Protein AF-A0A1J3K9Z0-F1 (afdb_monomer_lite)

pLDDT: mean 74.73, std 17.82, range [37.69, 97.31]

Structure (mmCIF, N/CA/C/O backbone):
data_AF-A0A1J3K9Z0-F1
#
_entry.id   AF-A0A1J3K9Z0-F1
#
loop_
_atom_site.group_PDB
_atom_site.id
_atom_site.type_symbol
_atom_site.label_atom_id
_atom_site.label_alt_id
_atom_site.label_comp_id
_atom_site.label_asym_id
_atom_site.label_entity_id
_atom_site.label_seq_id
_atom_site.pdbx_PDB_ins_code
_atom_site.Cartn_x
_atom_site.Cartn_y
_atom_site.Cartn_z
_atom_site.occupancy
_atom_site.B_iso_or_equiv
_atom_site.auth_seq_id
_atom_site.auth_comp_id
_atom_site.auth_asym_id
_atom_site.auth_atom_id
_atom_site.pdbx_PDB_model_num
ATOM 1 N N . ARG A 1 1 ? 6.576 14.876 -38.073 1.00 37.69 1 ARG A N 1
ATOM 2 C CA . ARG A 1 1 ? 6.407 14.787 -36.603 1.00 37.69 1 ARG A CA 1
ATOM 3 C C . ARG A 1 1 ? 5.542 13.567 -36.355 1.00 37.69 1 ARG A C 1
ATOM 5 O O . ARG A 1 1 ? 4.340 13.658 -36.550 1.00 37.69 1 ARG A O 1
ATOM 12 N N . GLU A 1 2 ? 6.155 12.433 -36.048 1.00 42.00 2 GLU A N 1
ATOM 13 C CA . GLU A 1 2 ? 5.407 11.244 -35.643 1.00 42.00 2 GLU A CA 1
ATOM 14 C C . GLU A 1 2 ? 5.066 11.387 -34.160 1.00 42.00 2 GLU A C 1
ATOM 16 O O . GLU A 1 2 ? 5.907 11.797 -33.358 1.00 42.00 2 GLU A O 1
ATOM 21 N N . ILE A 1 3 ? 3.802 11.153 -33.822 1.00 50.38 3 ILE A N 1
ATOM 22 C CA . ILE A 1 3 ? 3.337 11.088 -32.437 1.00 50.38 3 ILE A CA 1
ATOM 23 C C . ILE A 1 3 ? 3.981 9.820 -31.858 1.00 50.38 3 ILE A C 1
ATOM 25 O O . ILE A 1 3 ? 3.857 8.778 -32.504 1.00 50.38 3 ILE A O 1
ATOM 29 N N . PRO A 1 4 ? 4.694 9.860 -30.716 1.00 51.66 4 PRO A N 1
ATOM 30 C CA . PRO A 1 4 ? 5.337 8.665 -30.188 1.00 51.66 4 PRO A CA 1
ATOM 31 C C . PRO A 1 4 ? 4.275 7.588 -29.974 1.00 51.66 4 PRO A C 1
ATOM 33 O O . PRO A 1 4 ? 3.290 7.825 -29.272 1.00 51.66 4 PRO A O 1
ATOM 36 N N . ASN A 1 5 ? 4.460 6.429 -30.605 1.00 50.38 5 ASN A N 1
ATOM 37 C CA . ASN A 1 5 ? 3.617 5.263 -30.387 1.00 50.38 5 ASN A CA 1
ATOM 38 C C . ASN A 1 5 ? 3.849 4.784 -28.947 1.00 50.38 5 ASN A C 1
ATOM 40 O O . ASN A 1 5 ? 4.832 4.099 -28.668 1.00 50.38 5 ASN A O 1
ATOM 44 N N . PHE A 1 6 ? 3.001 5.237 -28.023 1.00 50.91 6 PHE A N 1
ATOM 45 C CA . PHE A 1 6 ? 3.028 4.799 -26.633 1.00 50.91 6 PHE A CA 1
ATOM 46 C C . PHE A 1 6 ? 2.547 3.348 -26.592 1.00 50.91 6 PHE A C 1
ATOM 48 O O . PHE A 1 6 ? 1.407 3.057 -26.945 1.00 50.91 6 PHE A O 1
ATOM 55 N N . ASP A 1 7 ? 3.444 2.443 -26.201 1.00 53.53 7 ASP A N 1
ATOM 56 C CA . ASP A 1 7 ? 3.208 1.002 -26.149 1.00 53.53 7 ASP A CA 1
ATOM 57 C C . ASP A 1 7 ? 1.911 0.686 -25.379 1.00 53.53 7 ASP A C 1
ATOM 59 O O . ASP A 1 7 ? 1.697 1.156 -24.258 1.00 53.53 7 ASP A O 1
ATOM 63 N N . ALA A 1 8 ? 1.025 -0.117 -25.972 1.00 54.09 8 ALA A N 1
ATOM 64 C CA . ALA A 1 8 ? -0.279 -0.456 -25.404 1.00 54.09 8 ALA A CA 1
ATOM 65 C C . ALA A 1 8 ? -0.159 -1.097 -24.007 1.00 54.09 8 ALA A C 1
ATOM 67 O O . ALA A 1 8 ? -1.039 -0.915 -23.164 1.00 54.09 8 ALA A O 1
ATOM 68 N N . ASN A 1 9 ? 0.951 -1.790 -23.724 1.00 54.16 9 ASN A N 1
ATOM 69 C CA . ASN A 1 9 ? 1.256 -2.301 -22.387 1.00 54.16 9 ASN A CA 1
ATOM 70 C C . ASN A 1 9 ? 1.543 -1.176 -21.386 1.00 54.16 9 ASN A C 1
ATOM 72 O O . ASN A 1 9 ? 1.063 -1.227 -20.255 1.00 54.16 9 ASN A O 1
ATOM 76 N N . GLN A 1 10 ? 2.264 -0.130 -21.790 1.00 50.94 10 GLN A N 1
ATOM 77 C CA . GLN A 1 10 ? 2.498 1.050 -20.955 1.00 50.94 10 GLN A CA 1
ATOM 78 C C . GLN A 1 10 ? 1.193 1.806 -20.687 1.00 50.94 10 GLN A C 1
ATOM 80 O O . GLN A 1 10 ? 0.959 2.238 -19.560 1.00 50.94 10 GLN A O 1
ATOM 85 N N . GLN A 1 11 ? 0.310 1.909 -21.682 1.00 52.53 11 GLN A N 1
ATOM 86 C CA . GLN A 1 11 ? -0.991 2.562 -21.531 1.00 52.53 11 GLN A CA 1
ATOM 87 C C . GLN A 1 11 ? -1.948 1.757 -20.636 1.00 52.53 11 GLN A C 1
ATOM 89 O O . GLN A 1 11 ? -2.633 2.326 -19.784 1.00 52.53 11 GLN A O 1
ATOM 94 N N . LYS A 1 12 ? -1.946 0.424 -20.763 1.00 54.06 12 LYS A N 1
ATOM 95 C CA . LYS A 1 12 ? -2.700 -0.485 -19.889 1.00 54.06 12 LYS A CA 1
ATOM 96 C C . LYS A 1 12 ? -2.193 -0.418 -18.447 1.00 54.06 12 LYS A C 1
ATOM 98 O O . LYS A 1 12 ? -3.000 -0.301 -17.531 1.00 54.06 12 LYS A O 1
ATOM 103 N N . ASN A 1 13 ? -0.874 -0.390 -18.252 1.00 60.78 13 ASN A N 1
ATOM 104 C CA . ASN A 1 13 ? -0.255 -0.204 -16.939 1.00 60.78 13 ASN A CA 1
ATOM 105 C C . ASN A 1 13 ? -0.581 1.174 -16.343 1.00 60.78 13 ASN A C 1
ATOM 107 O O . ASN A 1 13 ? -0.845 1.275 -15.148 1.00 60.78 13 ASN A O 1
ATOM 111 N N . ALA A 1 14 ? -0.635 2.227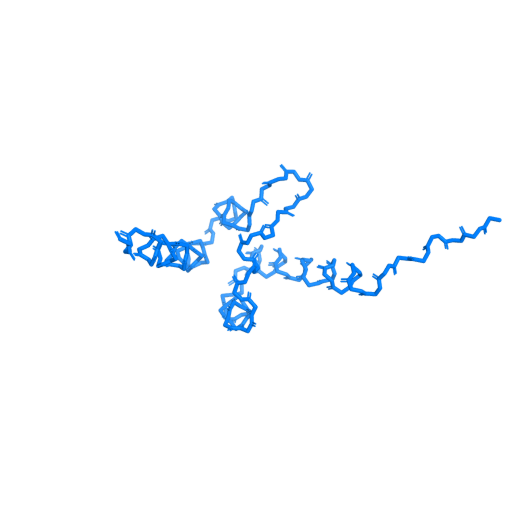 -17.164 1.00 63.56 14 ALA A N 1
ATOM 112 C CA . ALA A 1 14 ? -1.013 3.567 -16.720 1.00 63.56 14 ALA A CA 1
ATOM 113 C C . ALA A 1 14 ? -2.476 3.637 -16.243 1.00 63.56 14 ALA A C 1
ATOM 115 O O . ALA A 1 14 ? -2.740 4.169 -15.164 1.00 63.56 14 ALA A O 1
ATOM 116 N N . GLY A 1 15 ? -3.418 3.055 -16.996 1.00 66.25 15 GLY A N 1
ATOM 117 C CA . GLY A 1 15 ? -4.833 3.014 -16.606 1.00 66.25 15 GLY A CA 1
ATOM 118 C C . GLY A 1 15 ? -5.084 2.174 -15.350 1.00 66.25 15 GLY A C 1
ATOM 119 O O . GLY A 1 15 ? -5.843 2.573 -14.466 1.00 66.25 15 GLY A O 1
ATOM 120 N N . LEU A 1 16 ? -4.397 1.036 -15.234 1.00 67.69 16 LEU A N 1
ATOM 121 C CA . LEU A 1 16 ? -4.510 0.133 -14.088 1.00 67.69 16 LEU A CA 1
ATOM 122 C C . LEU A 1 16 ? -3.915 0.764 -12.817 1.00 67.69 16 LEU A C 1
ATOM 124 O O . LEU A 1 16 ? -4.528 0.693 -11.751 1.00 67.69 16 LEU A O 1
ATOM 128 N N . ASN A 1 17 ? -2.797 1.487 -12.951 1.00 74.75 17 ASN A N 1
ATOM 129 C CA . ASN A 1 17 ? -2.232 2.298 -11.874 1.00 74.75 17 ASN A CA 1
ATOM 130 C C . ASN A 1 17 ? -3.222 3.364 -11.401 1.00 74.75 17 ASN A C 1
ATOM 132 O O . ASN A 1 17 ? -3.507 3.442 -10.208 1.00 74.75 17 ASN A O 1
ATOM 136 N N . GLN A 1 18 ? -3.816 4.139 -12.310 1.00 81.56 18 GLN A N 1
ATOM 137 C CA . GLN A 1 18 ? -4.770 5.181 -11.927 1.00 81.56 18 GLN A CA 1
ATOM 138 C C . GLN A 1 18 ? -5.973 4.620 -11.149 1.00 81.56 18 GLN A C 1
ATOM 140 O O . GLN A 1 18 ? -6.365 5.190 -10.128 1.00 81.56 18 GLN A O 1
ATOM 145 N N . ALA A 1 19 ? -6.533 3.491 -11.592 1.00 86.69 19 ALA A N 1
ATOM 146 C CA . ALA A 1 19 ? -7.659 2.845 -10.921 1.00 86.69 19 ALA A CA 1
ATOM 147 C C . ALA A 1 19 ? -7.307 2.370 -9.501 1.00 86.69 19 ALA A C 1
ATOM 149 O O . ALA A 1 19 ? -8.108 2.547 -8.586 1.00 86.69 19 ALA A O 1
ATOM 150 N N . LEU A 1 20 ? -6.102 1.832 -9.284 1.00 87.62 20 LEU A N 1
ATOM 151 C CA . LEU A 1 20 ? -5.633 1.434 -7.950 1.00 87.62 20 LEU A CA 1
ATOM 152 C C . LEU A 1 20 ? -5.516 2.608 -7.000 1.00 87.62 20 LEU A C 1
ATOM 154 O O . LEU A 1 20 ? -6.048 2.548 -5.897 1.00 87.62 20 LEU A O 1
ATOM 158 N N . PHE A 1 21 ? -4.830 3.674 -7.417 1.00 86.12 21 PHE A N 1
ATOM 159 C CA . PHE A 1 21 ? -4.674 4.853 -6.571 1.00 86.12 21 PHE A CA 1
ATOM 160 C C . PHE A 1 21 ? -6.046 5.433 -6.217 1.00 86.12 21 PHE A C 1
ATOM 162 O O . PHE A 1 21 ? -6.284 5.762 -5.056 1.00 86.12 21 PHE A O 1
ATOM 169 N N . LYS A 1 22 ? -6.995 5.444 -7.165 1.00 91.50 22 LYS A N 1
ATOM 170 C CA . LYS A 1 22 ? -8.367 5.880 -6.886 1.00 91.50 22 LYS A CA 1
ATOM 171 C C . LYS A 1 22 ? -9.104 4.943 -5.929 1.00 91.50 22 LYS A C 1
ATOM 173 O O . LYS A 1 22 ? -9.790 5.422 -5.029 1.00 91.50 22 LYS A O 1
ATOM 178 N N . ALA A 1 23 ? -8.954 3.630 -6.080 1.00 93.56 23 ALA A N 1
ATOM 179 C CA . ALA A 1 23 ? -9.534 2.654 -5.162 1.00 93.56 23 ALA A CA 1
ATOM 180 C C . ALA A 1 23 ? -8.970 2.803 -3.741 1.00 93.56 23 ALA A C 1
ATOM 182 O O . ALA A 1 23 ? -9.739 2.764 -2.784 1.00 93.56 23 ALA A O 1
ATOM 183 N N . VAL A 1 24 ? -7.664 3.058 -3.595 1.00 92.62 24 VAL A N 1
ATOM 184 C CA . VAL A 1 24 ? -7.051 3.363 -2.296 1.00 92.62 24 VAL A CA 1
ATOM 185 C C . VAL A 1 24 ? -7.599 4.668 -1.734 1.00 92.62 24 VAL A C 1
ATOM 187 O O . VAL A 1 24 ? -8.059 4.681 -0.601 1.00 92.62 24 VAL A O 1
ATOM 190 N N . GLU A 1 25 ? -7.630 5.751 -2.510 1.00 93.31 25 GLU A N 1
ATOM 191 C CA . GLU A 1 25 ? -8.188 7.035 -2.065 1.00 93.31 25 GLU A CA 1
ATOM 192 C C . GLU A 1 25 ? -9.613 6.882 -1.506 1.00 93.31 25 GLU A C 1
ATOM 194 O O . GLU A 1 25 ? -9.928 7.458 -0.467 1.00 93.31 25 GLU A O 1
ATOM 199 N N . ASN A 1 26 ? -10.441 6.053 -2.150 1.00 96.69 26 ASN A N 1
ATOM 200 C CA . ASN A 1 26 ? -11.837 5.820 -1.772 1.00 96.69 26 ASN A CA 1
ATOM 201 C C . ASN A 1 26 ? -12.041 4.654 -0.787 1.00 96.69 26 ASN A C 1
ATOM 203 O O . ASN A 1 26 ? -13.174 4.390 -0.396 1.00 96.69 26 ASN A O 1
ATOM 207 N N . GLY A 1 27 ? -10.982 3.949 -0.380 1.00 95.81 27 GLY A N 1
ATOM 208 C CA . GLY A 1 27 ? -11.080 2.837 0.570 1.00 95.81 27 GLY A CA 1
ATOM 209 C C . GLY A 1 27 ? -11.791 1.589 0.031 1.00 95.81 27 GLY A C 1
ATOM 210 O O . GLY A 1 27 ? -12.381 0.847 0.812 1.00 95.81 27 GLY A O 1
ATOM 211 N N . ILE A 1 28 ? -11.750 1.343 -1.283 1.00 97.31 28 ILE A N 1
ATOM 212 C CA . ILE A 1 28 ? -12.406 0.195 -1.933 1.00 97.31 28 ILE A CA 1
ATOM 213 C C . ILE A 1 28 ? -11.541 -1.061 -1.755 1.00 97.31 28 ILE A C 1
ATOM 215 O O . ILE A 1 28 ? -10.762 -1.433 -2.634 1.00 97.31 28 ILE A O 1
ATOM 219 N N . VAL A 1 29 ? -11.648 -1.698 -0.589 1.00 95.00 29 VAL A N 1
ATOM 220 C CA . VAL A 1 29 ? -10.810 -2.841 -0.189 1.00 95.00 29 VAL A CA 1
ATOM 221 C C . VAL A 1 29 ? -10.975 -4.028 -1.138 1.00 95.00 29 VAL A C 1
ATOM 223 O O . VAL A 1 29 ? -9.979 -4.615 -1.548 1.00 95.00 29 VAL A O 1
ATOM 226 N N . GLU A 1 30 ? -12.203 -4.345 -1.539 1.00 95.25 30 GLU A N 1
ATOM 227 C CA . GLU A 1 30 ? -12.547 -5.514 -2.354 1.00 95.25 30 GLU A CA 1
ATOM 228 C C . GLU A 1 30 ? -11.868 -5.465 -3.726 1.00 95.25 30 GLU A C 1
ATOM 230 O O . GLU A 1 30 ? -11.370 -6.472 -4.227 1.00 95.25 30 GLU A O 1
ATOM 235 N N . TYR A 1 31 ? -11.791 -4.269 -4.317 1.00 92.75 31 TYR A N 1
ATOM 236 C CA . TYR A 1 31 ? -11.084 -4.064 -5.576 1.00 92.75 31 TYR A CA 1
ATOM 237 C C . TYR A 1 31 ? -9.580 -4.300 -5.414 1.00 92.75 31 TYR A C 1
ATOM 239 O O . TYR A 1 31 ? -8.962 -4.944 -6.263 1.00 92.75 31 TYR A O 1
ATOM 247 N N . ILE A 1 32 ? -8.986 -3.806 -4.322 1.00 91.06 32 ILE A N 1
ATOM 248 C CA . ILE A 1 32 ? -7.562 -4.010 -4.039 1.00 91.06 32 ILE A C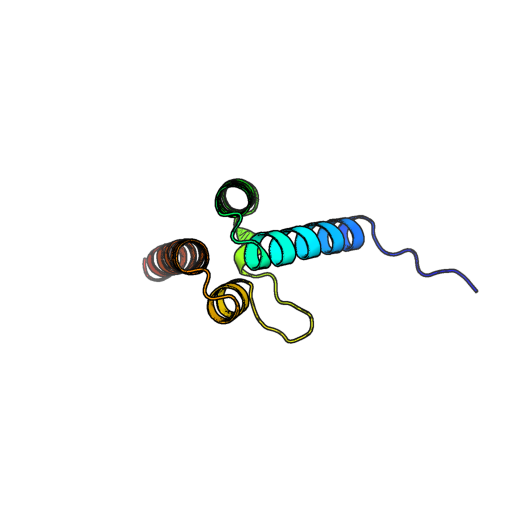A 1
ATOM 249 C C . ILE A 1 32 ? -7.275 -5.496 -3.810 1.00 91.06 32 ILE A C 1
ATOM 251 O O . ILE A 1 32 ? -6.351 -6.025 -4.420 1.00 91.06 32 ILE A O 1
ATOM 255 N N . GLU A 1 33 ? -8.080 -6.186 -3.001 1.00 91.69 33 GLU A N 1
ATOM 256 C CA . GLU A 1 33 ? -7.933 -7.621 -2.738 1.00 91.69 33 GLU A CA 1
ATOM 257 C C . GLU A 1 33 ? -7.996 -8.460 -4.016 1.00 91.69 33 GLU A C 1
ATOM 259 O O . GLU A 1 33 ? -7.112 -9.288 -4.250 1.00 91.69 33 GLU A O 1
ATOM 264 N N . GLU A 1 34 ? -9.003 -8.236 -4.864 1.00 91.62 34 GLU A N 1
ATOM 265 C CA . GLU A 1 34 ? -9.156 -8.996 -6.106 1.00 91.62 34 GLU A CA 1
ATOM 266 C C . GLU A 1 34 ? -8.029 -8.677 -7.091 1.00 91.62 34 GLU A C 1
ATOM 268 O O . GLU A 1 34 ? -7.434 -9.582 -7.678 1.00 91.62 34 GLU A O 1
ATOM 273 N N . THR A 1 35 ? -7.655 -7.401 -7.220 1.00 87.75 35 THR A N 1
ATOM 274 C CA . THR A 1 35 ? -6.549 -7.008 -8.100 1.00 87.75 35 THR A CA 1
ATOM 275 C C . THR A 1 35 ? -5.239 -7.654 -7.653 1.00 87.75 35 THR A C 1
ATOM 277 O O . THR A 1 35 ? -4.497 -8.185 -8.473 1.00 87.75 35 THR A O 1
ATOM 280 N N . MET A 1 36 ? -4.968 -7.671 -6.350 1.00 83.56 36 MET A N 1
ATOM 281 C CA . MET A 1 36 ? -3.769 -8.274 -5.774 1.00 83.56 36 MET A CA 1
ATOM 282 C C . MET A 1 36 ? -3.726 -9.798 -5.903 1.00 83.56 36 MET A C 1
ATOM 284 O O . MET A 1 36 ? -2.640 -10.367 -6.003 1.00 83.56 36 MET A O 1
ATOM 288 N N . ARG A 1 37 ? -4.886 -10.462 -5.924 1.00 85.81 37 ARG A N 1
ATOM 289 C CA . ARG A 1 37 ? -4.994 -11.908 -6.152 1.00 85.81 37 ARG A CA 1
ATOM 290 C C . ARG A 1 37 ? -4.537 -12.297 -7.559 1.00 85.81 37 ARG A C 1
ATOM 292 O O . ARG A 1 37 ? -3.860 -13.310 -7.707 1.00 85.81 37 ARG A O 1
ATOM 299 N N . HIS A 1 38 ? -4.892 -11.499 -8.567 1.00 85.25 38 HIS A N 1
ATOM 300 C CA . HIS A 1 38 ? -4.547 -11.765 -9.972 1.00 85.25 38 HIS A CA 1
ATOM 301 C C . HIS A 1 38 ? -3.218 -11.137 -10.402 1.00 85.25 38 HIS A C 1
ATOM 303 O O . HIS A 1 38 ? -2.539 -11.670 -11.275 1.00 85.25 38 HIS A O 1
ATOM 309 N N . TYR A 1 39 ? -2.829 -10.026 -9.776 1.00 82.38 39 TYR A N 1
ATOM 310 C CA . TYR A 1 39 ? -1.632 -9.250 -10.099 1.00 82.38 39 TYR A CA 1
ATOM 311 C C . TYR A 1 39 ? -0.833 -8.941 -8.822 1.00 82.38 39 TYR A C 1
ATOM 313 O O . TYR A 1 39 ? -0.805 -7.802 -8.361 1.00 82.38 39 TYR A O 1
ATOM 321 N N . PRO A 1 40 ? -0.159 -9.927 -8.211 1.00 76.75 40 PRO A N 1
ATOM 322 C CA . PRO A 1 40 ? 0.535 -9.727 -6.937 1.00 76.75 40 PRO A CA 1
ATOM 323 C C . PRO A 1 40 ? 1.724 -8.759 -7.031 1.00 76.75 40 PRO A C 1
ATOM 325 O O . PRO A 1 40 ? 2.067 -8.114 -6.041 1.00 76.75 40 PRO A O 1
ATOM 328 N N . ASP A 1 41 ? 2.332 -8.602 -8.211 1.00 75.31 41 ASP A N 1
ATOM 329 C CA . ASP A 1 41 ? 3.489 -7.716 -8.422 1.00 75.31 41 ASP A CA 1
ATOM 330 C C . ASP A 1 41 ? 3.147 -6.221 -8.347 1.00 75.31 41 ASP A C 1
ATOM 332 O O . ASP A 1 41 ? 4.027 -5.364 -8.287 1.00 75.31 41 ASP A O 1
ATOM 336 N N . ILE A 1 42 ? 1.859 -5.904 -8.261 1.00 74.25 42 ILE A N 1
ATOM 337 C CA . ILE A 1 42 ? 1.326 -4.549 -8.172 1.00 74.25 42 ILE A CA 1
ATOM 338 C C . ILE A 1 42 ? 1.798 -3.788 -6.930 1.00 74.25 42 ILE A C 1
ATOM 340 O O . ILE A 1 42 ? 1.865 -2.562 -6.935 1.00 74.25 42 ILE A O 1
ATOM 344 N N . VAL A 1 43 ? 2.196 -4.513 -5.877 1.00 70.50 43 VAL A N 1
ATOM 345 C CA . VAL A 1 43 ? 2.805 -3.948 -4.660 1.00 70.50 43 VAL A CA 1
ATOM 346 C C . VAL A 1 43 ? 4.125 -3.228 -4.933 1.00 70.50 43 VAL A C 1
ATOM 348 O O . VAL A 1 43 ? 4.548 -2.399 -4.127 1.00 70.50 43 VAL A O 1
ATOM 351 N N . TRP A 1 44 ? 4.779 -3.541 -6.054 1.00 70.62 44 TRP A N 1
ATOM 352 C CA . TRP A 1 44 ? 6.044 -2.940 -6.466 1.00 70.62 44 TRP A CA 1
ATOM 353 C C . TRP A 1 44 ? 5.858 -1.727 -7.371 1.00 70.62 44 TRP A C 1
ATOM 355 O O . TRP A 1 44 ? 6.848 -1.050 -7.661 1.00 70.62 44 TRP A O 1
ATOM 365 N N . PHE A 1 45 ? 4.626 -1.422 -7.802 1.00 70.50 45 PHE A N 1
ATOM 366 C CA . PHE A 1 45 ? 4.388 -0.192 -8.540 1.00 70.50 45 PHE A CA 1
ATOM 367 C C . PHE A 1 45 ? 4.666 1.011 -7.652 1.00 70.50 45 PHE A C 1
ATOM 369 O O . PHE A 1 45 ? 4.239 1.097 -6.498 1.00 70.50 45 PHE A O 1
ATOM 376 N N . LYS A 1 46 ? 5.418 1.934 -8.236 1.00 66.56 46 LYS A N 1
ATOM 377 C CA . LYS A 1 46 ? 5.751 3.222 -7.658 1.00 66.56 46 LYS A CA 1
ATOM 378 C C . LYS A 1 46 ? 5.049 4.289 -8.475 1.00 66.56 46 LYS A C 1
ATOM 380 O O . LYS A 1 46 ? 4.965 4.172 -9.699 1.00 66.56 46 LYS A O 1
ATOM 385 N N . ASP A 1 47 ? 4.550 5.311 -7.800 1.00 66.44 47 ASP A N 1
ATOM 386 C CA . ASP A 1 47 ? 4.126 6.527 -8.475 1.00 66.44 47 ASP A CA 1
ATOM 387 C C . ASP A 1 47 ? 5.337 7.289 -9.055 1.00 66.44 47 ASP A C 1
ATOM 389 O O . ASP A 1 47 ? 6.498 6.886 -8.917 1.00 66.44 47 ASP A O 1
ATOM 393 N N . SER A 1 48 ? 5.069 8.424 -9.703 1.00 63.91 48 SER A N 1
ATOM 394 C CA . SER A 1 48 ? 6.100 9.315 -10.250 1.00 63.91 48 SER A CA 1
ATOM 395 C C . SER A 1 48 ? 7.057 9.889 -9.198 1.00 63.91 48 SER A C 1
ATOM 397 O O . SER A 1 48 ? 8.103 10.420 -9.561 1.00 63.91 48 SER A O 1
ATOM 399 N N . TYR A 1 49 ? 6.714 9.792 -7.914 1.00 61.16 49 TYR A N 1
ATOM 400 C CA . TYR A 1 49 ? 7.518 10.244 -6.780 1.00 61.16 49 TYR A CA 1
ATOM 401 C C . TYR A 1 49 ? 8.296 9.096 -6.120 1.00 61.16 49 TYR A C 1
ATOM 403 O O . TYR A 1 49 ? 9.008 9.313 -5.140 1.00 61.16 49 TYR A O 1
ATOM 411 N N . GLY A 1 50 ? 8.196 7.873 -6.651 1.00 64.62 50 GLY A N 1
ATOM 412 C CA . GLY A 1 50 ? 8.857 6.699 -6.093 1.00 64.62 50 GLY A CA 1
ATOM 413 C C . GLY A 1 50 ? 8.139 6.096 -4.880 1.00 64.62 50 GLY A C 1
ATOM 414 O O . GLY A 1 50 ? 8.666 5.144 -4.294 1.00 64.62 50 GLY A O 1
ATOM 415 N N . LEU A 1 51 ? 6.960 6.605 -4.508 1.00 65.25 51 LEU A N 1
ATOM 416 C CA . LEU A 1 51 ? 6.145 6.078 -3.419 1.00 65.25 51 LEU A CA 1
ATOM 417 C C . LEU A 1 51 ? 5.369 4.862 -3.915 1.00 65.25 51 LEU A C 1
ATOM 419 O O . LEU A 1 51 ? 4.661 4.902 -4.921 1.00 65.25 51 LEU A O 1
ATOM 423 N N . ASN A 1 52 ? 5.519 3.753 -3.200 1.00 76.50 52 ASN A N 1
ATOM 424 C CA . ASN A 1 52 ? 4.737 2.557 -3.469 1.00 76.50 52 ASN A CA 1
ATOM 425 C C . ASN A 1 52 ? 3.313 2.696 -2.904 1.00 76.50 52 ASN A C 1
ATOM 427 O O . ASN A 1 52 ? 3.028 3.532 -2.041 1.00 76.50 52 ASN A O 1
ATOM 431 N N . LEU A 1 53 ? 2.417 1.829 -3.372 1.00 83.94 53 LEU A N 1
ATOM 432 C CA . LEU A 1 53 ? 1.004 1.823 -2.983 1.00 83.94 53 LEU A CA 1
ATOM 433 C C . LEU A 1 53 ? 0.788 1.717 -1.457 1.00 83.94 53 LEU A C 1
ATOM 435 O O . LEU A 1 53 ? -0.219 2.199 -0.942 1.00 83.94 53 LEU A O 1
ATOM 439 N N . PHE A 1 54 ? 1.742 1.131 -0.721 1.00 86.94 54 PHE A N 1
ATOM 440 C CA . PHE A 1 54 ? 1.699 1.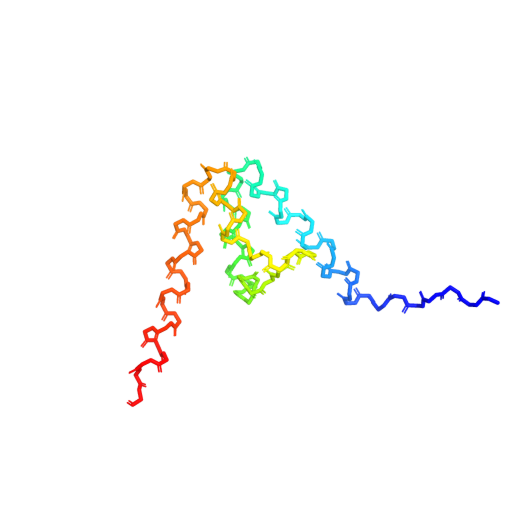037 0.740 1.00 86.94 54 PHE A CA 1
ATOM 441 C C . PHE A 1 54 ? 1.768 2.415 1.408 1.00 86.94 54 PHE A C 1
ATOM 443 O O . PHE A 1 54 ? 0.896 2.744 2.212 1.00 86.94 54 PHE A O 1
ATOM 450 N N . PHE A 1 55 ? 2.762 3.240 1.062 1.00 85.56 55 PHE A N 1
ATOM 451 C CA . PHE A 1 55 ? 2.884 4.583 1.639 1.00 85.56 55 PHE A CA 1
ATOM 452 C C . PHE A 1 55 ? 1.690 5.467 1.281 1.00 85.56 55 PHE A C 1
ATOM 454 O O . PHE A 1 55 ? 1.218 6.224 2.128 1.00 85.56 55 PHE A O 1
ATOM 461 N N . TYR A 1 56 ? 1.155 5.313 0.068 1.00 88.81 56 TYR A N 1
ATOM 462 C CA . TYR A 1 56 ? -0.066 6.003 -0.333 1.00 88.81 56 TYR A CA 1
ATOM 463 C C . TYR A 1 56 ? -1.277 5.570 0.514 1.00 88.81 56 TYR A C 1
ATOM 465 O O . TYR A 1 56 ? -2.011 6.404 1.033 1.00 88.81 56 TYR A O 1
ATOM 473 N N . ALA A 1 57 ? -1.465 4.271 0.763 1.00 91.69 57 ALA A N 1
ATOM 474 C CA . ALA A 1 57 ? -2.541 3.795 1.639 1.00 91.69 57 ALA A CA 1
ATOM 475 C C . ALA A 1 57 ? -2.413 4.311 3.087 1.00 91.69 57 ALA A C 1
ATOM 477 O O . ALA A 1 57 ? -3.426 4.614 3.724 1.00 91.69 57 ALA A O 1
ATOM 478 N N . VAL A 1 58 ? -1.184 4.472 3.594 1.00 92.62 58 VAL A N 1
ATOM 479 C CA . VAL A 1 58 ? -0.919 5.102 4.899 1.00 92.62 58 VAL A CA 1
ATOM 480 C C . VAL A 1 58 ? -1.301 6.586 4.886 1.00 92.62 58 VAL A C 1
ATOM 482 O O . VAL A 1 58 ? -1.988 7.029 5.809 1.00 92.62 58 VAL A O 1
ATOM 485 N N . SER A 1 59 ? -0.930 7.351 3.850 1.00 92.12 59 SER A N 1
ATOM 486 C CA . SER A 1 59 ? -1.278 8.781 3.762 1.00 92.12 59 SER A CA 1
ATOM 487 C C . SER A 1 59 ? -2.787 9.007 3.675 1.00 92.12 59 SER A C 1
ATOM 489 O O . SER A 1 59 ? -3.303 9.945 4.281 1.00 92.12 59 SER A O 1
ATOM 491 N N . GLN A 1 60 ? -3.501 8.100 3.004 1.00 94.12 60 GLN A N 1
ATOM 492 C CA . GLN A 1 60 ? -4.962 8.117 2.908 1.00 94.12 60 GLN A CA 1
ATOM 493 C C . GLN A 1 60 ? -5.669 7.548 4.152 1.00 94.12 60 GLN A C 1
ATOM 495 O O . GLN A 1 60 ? -6.896 7.545 4.198 1.00 94.12 60 GLN A O 1
ATOM 500 N N . ARG A 1 61 ? -4.927 7.088 5.173 1.00 96.25 61 ARG A N 1
ATOM 501 C CA . ARG A 1 61 ? -5.452 6.504 6.427 1.00 96.25 61 ARG A CA 1
ATOM 502 C C . ARG A 1 61 ? -6.315 5.253 6.217 1.00 96.25 61 ARG A C 1
ATOM 504 O O . ARG A 1 61 ? -7.203 4.961 7.015 1.00 96.25 61 ARG A O 1
ATOM 511 N N . GLN A 1 62 ? -6.026 4.487 5.170 1.00 97.19 62 GLN A N 1
ATOM 512 C CA . GLN A 1 62 ? -6.784 3.291 4.810 1.00 97.19 62 GLN A CA 1
ATOM 513 C C . GLN A 1 62 ? -6.202 2.046 5.481 1.00 97.19 62 GLN A C 1
ATOM 515 O O . GLN A 1 62 ? -5.471 1.270 4.863 1.00 97.19 62 GLN A O 1
ATOM 520 N N . GLU A 1 63 ? -6.529 1.864 6.762 1.00 96.62 63 GLU A N 1
ATOM 521 C CA . GLU A 1 63 ? -5.973 0.812 7.629 1.00 96.62 63 GLU A CA 1
ATOM 522 C C . GLU A 1 63 ? -6.059 -0.588 7.031 1.00 96.62 63 GLU A C 1
ATOM 524 O O . GLU A 1 63 ? -5.031 -1.240 6.845 1.00 96.62 63 GLU A O 1
ATOM 529 N N . LYS A 1 64 ? -7.252 -1.012 6.614 1.00 96.12 64 LYS A N 1
ATOM 530 C CA . LYS A 1 64 ? -7.453 -2.331 6.001 1.00 96.12 64 LYS A CA 1
ATOM 531 C C . LYS A 1 64 ? -6.556 -2.558 4.780 1.00 96.12 64 LYS A C 1
ATOM 533 O O . LYS A 1 64 ? -6.016 -3.648 4.607 1.00 96.12 64 LYS A O 1
ATOM 538 N N . ILE A 1 65 ? -6.362 -1.522 3.963 1.00 94.12 65 ILE A N 1
ATOM 539 C CA . ILE A 1 65 ? -5.590 -1.593 2.719 1.00 94.12 65 ILE A CA 1
ATOM 540 C C . ILE A 1 65 ? -4.090 -1.667 3.013 1.00 94.12 65 ILE A C 1
ATOM 542 O O . ILE A 1 65 ? -3.422 -2.569 2.508 1.00 94.12 65 ILE A O 1
ATOM 546 N N . PHE A 1 66 ? -3.532 -0.775 3.841 1.00 91.81 66 PHE A N 1
ATOM 547 C CA . PHE A 1 66 ? -2.096 -0.857 4.136 1.00 91.81 66 PHE A CA 1
ATOM 548 C C . PHE A 1 66 ? -1.761 -2.129 4.930 1.00 91.81 66 PHE A C 1
ATOM 550 O O . PHE A 1 66 ? -0.717 -2.736 4.690 1.00 91.81 66 PHE A O 1
ATOM 557 N N . SER A 1 67 ? -2.663 -2.593 5.805 1.00 93.38 67 SER A N 1
ATOM 558 C CA . SER A 1 67 ? -2.537 -3.867 6.521 1.00 93.38 67 SER A CA 1
ATOM 559 C C . SER A 1 67 ? -2.514 -5.059 5.556 1.00 93.38 67 SER A C 1
ATOM 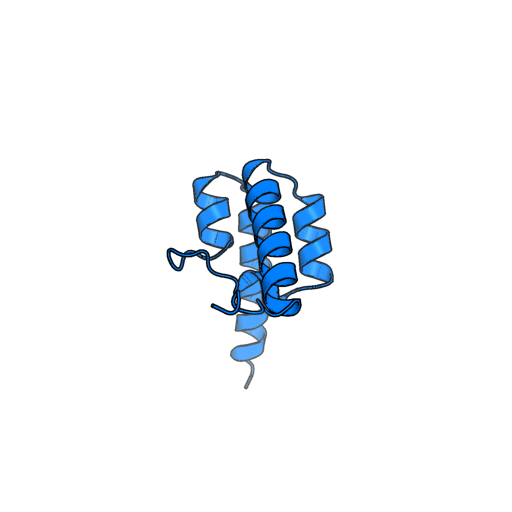561 O O . SER A 1 67 ? -1.702 -5.972 5.727 1.00 93.38 67 SER A O 1
ATOM 563 N N . LEU A 1 68 ? -3.365 -5.056 4.522 1.00 90.94 68 LEU A N 1
ATOM 564 C CA . LEU A 1 68 ? -3.376 -6.070 3.460 1.00 90.94 68 LEU A CA 1
ATOM 565 C C . LEU A 1 68 ? -2.048 -6.086 2.687 1.00 90.94 68 LEU A C 1
ATOM 567 O O . LEU A 1 68 ? -1.418 -7.141 2.562 1.00 90.94 68 LEU A O 1
ATOM 571 N N . ILE A 1 69 ? -1.591 -4.917 2.226 1.00 86.94 69 ILE A N 1
ATOM 572 C CA . ILE A 1 69 ? -0.343 -4.778 1.462 1.00 86.94 69 ILE A CA 1
ATOM 573 C C . ILE A 1 69 ? 0.861 -5.244 2.302 1.00 86.94 69 ILE A C 1
ATOM 575 O O . ILE A 1 69 ? 1.691 -6.020 1.822 1.00 86.94 69 ILE A O 1
ATOM 579 N N . TYR A 1 70 ? 0.931 -4.841 3.576 1.00 86.12 70 TYR A N 1
ATOM 580 C CA . TYR A 1 70 ? 2.008 -5.225 4.495 1.00 86.12 70 TYR A CA 1
ATOM 581 C C . TYR A 1 70 ? 2.096 -6.742 4.691 1.00 86.12 70 TYR A C 1
ATOM 583 O O . TYR A 1 70 ? 3.177 -7.325 4.580 1.00 86.12 70 TYR A O 1
ATOM 591 N N . LYS A 1 71 ? 0.956 -7.405 4.927 1.00 84.81 71 LYS A N 1
ATOM 592 C CA . LYS A 1 71 ? 0.898 -8.864 5.120 1.00 84.81 71 LYS A CA 1
ATOM 593 C C . LYS A 1 71 ? 1.415 -9.629 3.901 1.00 84.81 71 LYS A C 1
ATOM 595 O O . LYS A 1 71 ? 2.043 -10.673 4.068 1.00 84.81 71 LYS A O 1
ATOM 600 N N . MET A 1 72 ? 1.180 -9.131 2.689 1.00 77.75 72 MET A N 1
ATOM 601 C CA . MET A 1 72 ? 1.704 -9.764 1.477 1.00 77.75 72 MET A CA 1
ATOM 602 C C . MET A 1 72 ? 3.214 -9.576 1.311 1.00 77.75 72 MET A C 1
ATOM 604 O O . MET A 1 72 ? 3.913 -10.544 1.009 1.00 77.75 72 MET A O 1
ATOM 608 N N . GLY A 1 73 ? 3.734 -8.371 1.568 1.00 71.19 73 GLY A N 1
ATOM 609 C CA . GLY A 1 73 ? 5.179 -8.113 1.545 1.00 71.19 73 GLY A CA 1
ATOM 610 C C . GLY A 1 73 ? 5.943 -8.943 2.584 1.00 71.19 73 GLY A C 1
ATOM 611 O O . GLY A 1 73 ? 6.969 -9.547 2.269 1.00 71.19 73 GLY A O 1
ATOM 612 N N . ALA A 1 74 ? 5.401 -9.060 3.801 1.00 61.06 74 ALA A N 1
ATOM 613 C CA . ALA A 1 74 ? 5.985 -9.866 4.874 1.00 61.06 74 ALA A CA 1
ATOM 614 C C . ALA A 1 74 ? 6.069 -11.3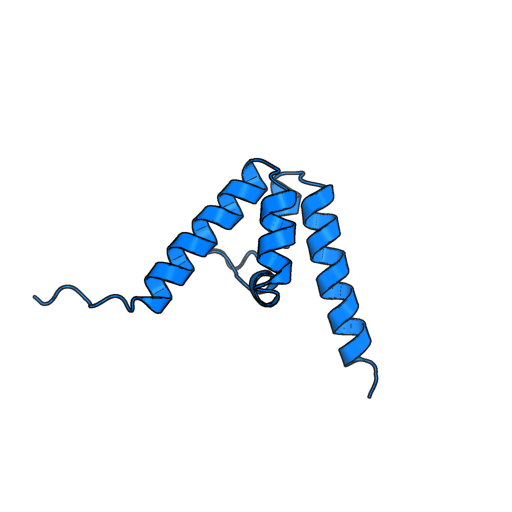63 4.519 1.00 61.06 74 ALA A C 1
ATOM 616 O O . ALA A 1 74 ? 7.091 -11.997 4.778 1.00 61.06 74 ALA A O 1
ATOM 617 N N . LYS A 1 75 ? 5.039 -11.926 3.866 1.00 59.19 75 LYS A N 1
ATOM 618 C CA . LYS A 1 75 ? 5.052 -13.328 3.407 1.00 59.19 75 LYS A CA 1
ATOM 619 C C . LYS A 1 75 ? 6.154 -13.606 2.383 1.00 59.19 75 LYS A C 1
ATOM 621 O O . LYS A 1 75 ? 6.763 -14.669 2.434 1.00 59.19 75 LYS A O 1
ATOM 626 N N . LYS A 1 76 ? 6.445 -12.662 1.482 1.00 56.25 76 LYS A N 1
ATOM 627 C CA . LYS A 1 76 ? 7.501 -12.833 0.469 1.00 56.25 76 LYS A CA 1
ATOM 628 C C . LYS A 1 76 ? 8.904 -12.795 1.087 1.00 56.25 76 LYS A C 1
ATOM 630 O O . LYS A 1 76 ? 9.758 -13.565 0.667 1.00 56.25 76 LYS A O 1
ATOM 635 N N . ASN A 1 77 ? 9.120 -11.979 2.124 1.00 52.88 77 ASN A N 1
ATOM 636 C CA . ASN A 1 77 ? 10.391 -11.957 2.858 1.00 52.88 77 ASN A CA 1
ATOM 637 C C . ASN A 1 77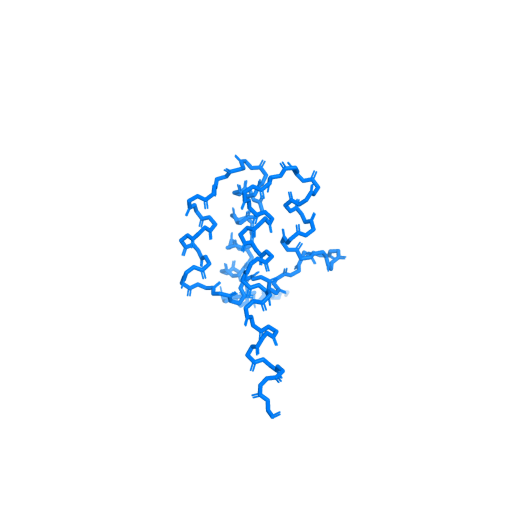 ? 10.651 -13.262 3.625 1.00 52.88 77 ASN A C 1
ATOM 639 O O . ASN A 1 77 ? 11.777 -13.735 3.608 1.00 52.88 77 ASN A O 1
ATOM 643 N N . ILE A 1 78 ? 9.626 -13.881 4.224 1.00 47.84 78 ILE A N 1
ATOM 644 C CA . ILE A 1 78 ? 9.759 -15.183 4.913 1.00 47.84 78 ILE A CA 1
ATOM 645 C C . ILE A 1 78 ? 10.178 -16.302 3.939 1.00 47.84 78 ILE A C 1
ATOM 647 O O . ILE A 1 78 ? 10.969 -17.174 4.295 1.00 47.84 78 ILE A O 1
ATOM 651 N N . LEU A 1 79 ? 9.694 -16.255 2.695 1.00 46.19 79 LEU A N 1
ATOM 652 C CA . LEU A 1 79 ? 10.109 -17.178 1.630 1.00 46.19 79 LEU A CA 1
ATOM 653 C C . LEU A 1 79 ? 11.515 -16.871 1.077 1.00 46.19 79 LEU A C 1
ATOM 655 O O . LEU A 1 79 ? 12.116 -17.726 0.440 1.00 46.19 79 LEU A O 1
ATOM 659 N N . ALA A 1 80 ? 12.043 -15.664 1.302 1.00 49.47 80 ALA A N 1
ATOM 660 C CA . ALA A 1 80 ? 13.377 -15.256 0.855 1.00 49.47 80 ALA A CA 1
ATOM 661 C C . ALA A 1 80 ? 14.477 -15.515 1.900 1.00 49.47 80 ALA A C 1
ATOM 663 O O . ALA A 1 80 ? 15.641 -15.607 1.531 1.00 49.47 80 ALA A O 1
ATOM 664 N N . THR A 1 81 ? 14.135 -15.647 3.186 1.00 44.00 81 THR A N 1
ATOM 665 C CA . THR A 1 81 ? 15.063 -16.055 4.261 1.00 44.00 81 THR A CA 1
ATOM 666 C C . THR A 1 81 ? 15.099 -17.562 4.512 1.00 44.00 81 THR A C 1
ATOM 668 O O . THR A 1 81 ? 15.829 -18.012 5.389 1.00 44.00 81 THR A O 1
ATOM 671 N N . SER A 1 82 ? 14.337 -18.349 3.751 1.00 41.03 82 SER A N 1
ATOM 672 C CA . SER A 1 82 ? 14.413 -19.812 3.742 1.00 41.03 82 SER A CA 1
ATOM 673 C C . SER A 1 82 ? 15.337 -20.288 2.610 1.00 41.03 82 SER A C 1
ATOM 675 O O . SER A 1 82 ? 14.876 -20.816 1.602 1.00 41.03 82 SER A O 1
ATOM 677 N N . TRP A 1 83 ? 16.644 -20.067 2.785 1.00 42.59 83 TRP A N 1
ATOM 678 C CA . TRP A 1 83 ? 17.730 -20.720 2.040 1.00 42.59 83 TRP A CA 1
ATOM 679 C C . TRP A 1 83 ? 18.737 -21.302 3.026 1.00 42.59 83 TRP A C 1
ATOM 681 O O . TRP A 1 83 ? 19.025 -20.611 4.031 1.00 42.59 83 TRP A O 1
#

Secondary structure (DSSP, 8-state):
-PPP---HHHHHHHHHHHHHHHHHHTT-HHHHHHHHHH-GGGGG-B-TTS-BHHHHHHHTT-HHHHHHHHHHHHHHHHHHS--

Foldseek 3Di:
DDDPPDDVVNVVVVVVVVVLLVCLLVLVLVVLVVCCVVPVCQQCDADPVRDGSLVSSVVSVNVSNNVVSVVSVVVVVVVVVPD

InterPro domains:
  IPR036770 Ankyrin repeat-containing domain superfamily [G3DSA:1.25.40.20] (5-82)
  IPR036770 Ankyrin repeat-containing domain superfamily [SSF48403] (9-78)

Sequence (83 aa):
REIPNFDANQQKNAGLNQALFKAVENGIVEYIEETMRHYPDIVWFKDSYGLNLFFYAVSQRQEKIFSLIYKMGAKKNILATSW

Organism: Noccaea caerulescens (NCBI:txid107243)

Radius of gyration: 14.76 Å; chains: 1; bounding box: 30×36×44 Å